Protein AF-A0AAU8CIT9-F1 (afdb_monomer_lite)

pLDDT: mean 82.34, std 17.26, range [36.97, 98.44]

Radius of gyration: 13.92 Å; chains: 1; bounding box: 38×34×29 Å

Organism: NCBI:txid3228851

Secondary structure (DSSP, 8-state):
--HHHHHHHHHHHHT--GGG--------TTS-------TT-SS-TTSTTSHHHHHHHHB-TTSPBPSSPPPGGG--S-HHHHHHHHHT--HHHHHHHH-GGGSTTS-TT--GGG--HHHHHHHHHHHHHHSS--SGGGT-

Structure (mmCIF, N/CA/C/O backbone):
data_AF-A0AAU8CIT9-F1
#
_entry.id   AF-A0AAU8CIT9-F1
#
loop_
_atom_site.group_PDB
_atom_site.id
_atom_site.type_symbol
_atom_site.label_atom_id
_atom_site.label_alt_id
_atom_site.label_comp_id
_atom_site.label_asym_id
_atom_site.label_entity_id
_atom_site.label_seq_id
_atom_site.pdbx_PDB_ins_code
_atom_site.Cartn_x
_atom_site.Cartn_y
_atom_site.Cartn_z
_atom_site.occupancy
_atom_site.B_iso_or_equiv
_atom_site.auth_seq_id
_atom_site.auth_comp_id
_atom_site.auth_asym_id
_atom_site.auth_atom_id
_atom_site.pdbx_PDB_model_num
ATOM 1 N N . MET A 1 1 ? -3.161 -7.199 12.438 1.00 95.06 1 MET A N 1
ATOM 2 C CA . MET A 1 1 ? -3.345 -6.804 11.028 1.00 95.06 1 MET A CA 1
ATOM 3 C C . MET A 1 1 ? -4.750 -6.269 10.818 1.00 95.06 1 MET A C 1
ATOM 5 O O . MET A 1 1 ? -5.698 -6.886 11.288 1.00 95.06 1 MET A O 1
ATOM 9 N N . ASN A 1 2 ? -4.883 -5.124 10.151 1.00 97.50 2 ASN A N 1
ATOM 10 C CA . ASN A 1 2 ? -6.151 -4.494 9.792 1.00 97.50 2 ASN A CA 1
ATOM 11 C C . ASN A 1 2 ? -6.470 -4.790 8.316 1.00 97.50 2 ASN A C 1
ATOM 13 O O . ASN A 1 2 ? -6.082 -4.045 7.417 1.00 97.50 2 ASN A O 1
ATOM 17 N N . VAL A 1 3 ? -7.153 -5.911 8.073 1.00 97.75 3 VAL A N 1
ATOM 18 C CA . VAL A 1 3 ? -7.444 -6.426 6.722 1.00 97.75 3 VAL A CA 1
ATOM 19 C C . VAL A 1 3 ? -8.271 -5.440 5.890 1.00 97.75 3 VAL A C 1
ATOM 21 O O . VAL A 1 3 ? -8.018 -5.285 4.694 1.00 97.75 3 VAL A O 1
ATOM 24 N N . ASP A 1 4 ? -9.210 -4.726 6.512 1.00 97.81 4 ASP A N 1
ATOM 25 C CA . ASP A 1 4 ? -10.036 -3.730 5.822 1.00 97.81 4 ASP A CA 1
ATOM 26 C C . ASP A 1 4 ? -9.192 -2.546 5.342 1.00 97.81 4 ASP A C 1
ATOM 28 O O . ASP A 1 4 ? -9.319 -2.125 4.193 1.00 97.81 4 ASP A O 1
ATOM 32 N N . ALA A 1 5 ? -8.278 -2.046 6.182 1.00 98.06 5 ALA A N 1
ATOM 33 C CA . ALA A 1 5 ? -7.352 -0.978 5.802 1.00 98.06 5 ALA A CA 1
ATOM 34 C C . ALA A 1 5 ? -6.468 -1.374 4.615 1.00 98.06 5 ALA A C 1
ATOM 36 O O . ALA A 1 5 ? -6.310 -0.599 3.671 1.00 98.06 5 ALA A O 1
ATOM 37 N N . ILE A 1 6 ? -5.932 -2.596 4.645 1.00 98.44 6 ILE A N 1
ATOM 38 C CA . ILE A 1 6 ? -5.069 -3.133 3.588 1.00 98.44 6 ILE A CA 1
ATOM 39 C C . ILE A 1 6 ? -5.846 -3.249 2.273 1.00 98.44 6 ILE A C 1
ATOM 41 O O . ILE A 1 6 ? -5.381 -2.775 1.237 1.00 98.44 6 ILE A O 1
ATOM 45 N N . ASN A 1 7 ? -7.059 -3.807 2.305 1.00 98.25 7 ASN A N 1
ATOM 46 C CA . ASN A 1 7 ? -7.905 -3.930 1.118 1.00 98.25 7 ASN A CA 1
ATOM 47 C C . ASN A 1 7 ? -8.368 -2.575 0.567 1.00 98.25 7 ASN A C 1
ATOM 49 O O . ASN A 1 7 ? -8.448 -2.406 -0.652 1.00 98.25 7 ASN A O 1
ATOM 53 N N . ASN A 1 8 ? -8.655 -1.613 1.443 1.00 97.94 8 ASN A N 1
ATOM 54 C CA . ASN A 1 8 ? -9.011 -0.251 1.056 1.00 97.94 8 ASN A CA 1
ATOM 55 C C . ASN A 1 8 ? -7.839 0.465 0.377 1.00 97.94 8 ASN A C 1
ATOM 57 O O . ASN A 1 8 ? -8.030 1.108 -0.656 1.00 97.94 8 ASN A O 1
ATOM 61 N N . LEU A 1 9 ? -6.627 0.322 0.919 1.00 97.12 9 LEU A N 1
ATOM 62 C CA . LEU A 1 9 ? -5.417 0.862 0.306 1.00 97.12 9 LEU A CA 1
ATOM 63 C C . LEU A 1 9 ? -5.133 0.201 -1.045 1.00 97.12 9 LEU A C 1
ATOM 65 O O . LEU A 1 9 ? -4.888 0.909 -2.018 1.00 97.12 9 LEU A O 1
ATOM 69 N N . ALA A 1 10 ? -5.239 -1.128 -1.135 1.00 97.56 10 ALA A N 1
ATOM 70 C CA . ALA A 1 10 ? -5.072 -1.858 -2.391 1.00 97.56 10 ALA A CA 1
ATOM 71 C C . ALA A 1 10 ? -6.048 -1.358 -3.468 1.00 97.56 10 ALA A C 1
ATOM 73 O O . ALA A 1 10 ? -5.630 -0.997 -4.567 1.00 97.56 10 ALA A O 1
ATOM 74 N N . GLY A 1 11 ? -7.338 -1.250 -3.129 1.00 96.62 11 GLY A N 1
ATOM 75 C CA . GLY A 1 11 ? -8.360 -0.737 -4.044 1.00 96.62 11 GLY A CA 1
ATOM 76 C C . GLY A 1 11 ? -8.112 0.708 -4.482 1.00 96.62 11 GLY A C 1
ATOM 77 O O . GLY A 1 11 ? -8.367 1.058 -5.636 1.00 96.62 11 GLY A O 1
ATOM 78 N N . PHE A 1 12 ? -7.575 1.546 -3.589 1.00 94.62 12 PHE A N 1
ATOM 79 C CA . PHE A 1 12 ? -7.178 2.908 -3.933 1.00 94.62 12 PHE A CA 1
ATOM 80 C C . PHE A 1 12 ? -5.988 2.929 -4.902 1.00 94.62 12 PHE A C 1
ATOM 82 O O . PHE A 1 12 ? -6.035 3.648 -5.896 1.00 94.62 12 PHE A O 1
ATOM 89 N N . LEU A 1 13 ? -4.942 2.134 -4.652 1.00 93.12 13 LEU A N 1
ATOM 90 C CA . LEU A 1 13 ? -3.750 2.074 -5.507 1.00 93.12 13 LEU A CA 1
ATOM 91 C C . LEU A 1 13 ? -4.044 1.489 -6.900 1.00 93.12 13 LEU A C 1
ATOM 93 O O . LEU A 1 13 ? -3.440 1.915 -7.883 1.00 93.12 13 LEU A O 1
ATOM 97 N N . GLU A 1 14 ? -5.009 0.574 -7.023 1.00 93.94 14 GLU A N 1
ATOM 98 C CA . GLU A 1 14 ? -5.479 0.055 -8.319 1.00 93.94 14 GLU A CA 1
ATOM 99 C C . GLU A 1 14 ? -6.063 1.162 -9.218 1.00 93.94 14 GLU A C 1
ATOM 101 O O . GLU A 1 14 ? -5.937 1.100 -10.449 1.00 93.94 14 GLU A O 1
ATOM 106 N N . ASN A 1 15 ? -6.685 2.173 -8.596 1.00 89.19 15 ASN A N 1
ATOM 107 C CA . ASN A 1 15 ? -7.490 3.204 -9.249 1.00 89.19 15 ASN A CA 1
ATOM 108 C C . ASN A 1 15 ? -7.258 4.597 -8.638 1.00 89.19 15 ASN A C 1
ATOM 110 O O . ASN A 1 15 ? -8.217 5.280 -8.266 1.00 89.19 15 ASN A O 1
ATOM 114 N N . ILE A 1 16 ? -5.995 5.029 -8.539 1.00 86.88 16 ILE A N 1
ATOM 115 C CA . ILE A 1 16 ? -5.652 6.344 -7.978 1.00 86.88 16 ILE A CA 1
ATOM 116 C C . ILE A 1 16 ? -6.379 7.431 -8.788 1.00 86.88 16 ILE A C 1
ATOM 118 O O . ILE A 1 16 ? -6.125 7.575 -9.988 1.00 86.88 16 ILE A O 1
ATOM 122 N N . PRO A 1 17 ? -7.275 8.227 -8.171 1.00 82.44 17 PRO A N 1
ATOM 123 C CA . PRO A 1 17 ? -7.962 9.292 -8.888 1.00 82.44 17 PRO A CA 1
ATOM 124 C C . PRO A 1 17 ? -6.953 10.301 -9.444 1.00 82.44 17 PRO A C 1
ATOM 126 O O . PRO A 1 17 ? -6.035 10.700 -8.732 1.00 82.44 17 PRO A O 1
ATOM 129 N N . SER A 1 18 ? -7.148 10.787 -10.673 1.00 76.75 18 SER A N 1
ATOM 130 C CA . SER A 1 18 ? -6.198 11.688 -11.358 1.00 76.75 18 SER A CA 1
ATOM 131 C C . SER A 1 18 ? -5.825 12.939 -10.550 1.00 76.75 18 SER A C 1
ATOM 133 O O . SER A 1 18 ? -4.678 13.374 -10.579 1.00 76.75 18 SER A O 1
ATOM 135 N N . ARG A 1 19 ? -6.757 13.472 -9.749 1.00 73.88 19 ARG A N 1
ATOM 136 C CA . ARG A 1 19 ? -6.527 14.592 -8.809 1.00 73.88 19 ARG A CA 1
ATOM 137 C C . ARG A 1 19 ? -5.475 14.308 -7.724 1.00 73.88 19 ARG A C 1
ATOM 139 O O . ARG A 1 19 ? -5.022 15.227 -7.048 1.00 73.88 19 ARG A O 1
ATOM 146 N N . HIS A 1 20 ? -5.139 13.039 -7.520 1.00 71.56 20 HIS A N 1
ATOM 147 C CA . HIS A 1 20 ? -4.133 12.555 -6.587 1.00 71.56 20 HIS A CA 1
ATOM 148 C C . HIS A 1 20 ? -2.897 12.006 -7.317 1.00 71.56 20 HIS A C 1
ATOM 150 O O . HIS A 1 20 ? -2.017 11.481 -6.657 1.00 71.56 20 HIS A O 1
ATOM 156 N N . ASN A 1 21 ? -2.776 12.132 -8.645 1.00 67.38 21 ASN A N 1
ATOM 157 C CA . ASN A 1 21 ? -1.635 11.584 -9.380 1.00 67.38 21 ASN A CA 1
ATOM 158 C C . ASN A 1 21 ? -0.336 12.349 -9.063 1.00 67.38 21 ASN A C 1
ATOM 160 O O . ASN A 1 21 ? 0.008 13.327 -9.723 1.00 67.38 21 ASN A O 1
ATOM 164 N N . ARG A 1 22 ? 0.355 11.909 -8.012 1.00 70.62 22 ARG A N 1
ATOM 165 C CA . ARG A 1 22 ? 1.630 12.453 -7.534 1.00 70.62 22 ARG A CA 1
ATOM 166 C C . ARG A 1 22 ? 2.799 11.514 -7.839 1.00 70.62 22 ARG A C 1
ATOM 168 O O . ARG A 1 22 ? 3.893 11.768 -7.371 1.00 70.62 22 ARG A O 1
ATOM 175 N N . GLY A 1 23 ? 2.571 10.473 -8.640 1.00 76.19 23 GLY A N 1
ATOM 176 C CA . GLY A 1 23 ? 3.520 9.391 -8.904 1.00 76.19 23 GLY A CA 1
ATOM 177 C C . GLY A 1 23 ? 3.573 8.345 -7.791 1.00 76.19 23 GLY A C 1
ATOM 178 O O . GLY A 1 23 ? 2.813 8.404 -6.819 1.00 76.19 23 GLY A O 1
ATOM 179 N N . PHE A 1 24 ? 4.413 7.334 -8.001 1.00 82.69 24 PHE A N 1
ATOM 180 C CA . PHE A 1 24 ? 4.563 6.201 -7.099 1.00 82.69 24 PHE A CA 1
ATOM 181 C C . PHE A 1 24 ? 5.976 5.638 -7.208 1.00 82.69 24 PHE A C 1
ATOM 183 O O . PHE A 1 24 ? 6.440 5.385 -8.317 1.00 82.69 24 PHE A O 1
ATOM 190 N N . ASN A 1 25 ? 6.636 5.442 -6.069 1.00 81.06 25 ASN A N 1
ATOM 191 C CA . ASN A 1 25 ? 8.005 4.947 -6.005 1.00 81.06 25 ASN A CA 1
ATOM 192 C C . ASN A 1 25 ? 8.185 4.054 -4.773 1.00 81.06 25 ASN A C 1
ATOM 194 O O . ASN A 1 25 ? 7.751 4.424 -3.682 1.00 81.06 25 ASN A O 1
ATOM 198 N N . MET A 1 26 ? 8.833 2.904 -4.950 1.00 82.94 26 MET A N 1
ATOM 199 C CA . MET A 1 26 ? 9.191 1.983 -3.869 1.00 82.94 26 MET A CA 1
ATOM 200 C C . MET A 1 26 ? 10.704 1.893 -3.656 1.00 82.94 26 MET A C 1
ATOM 202 O O . MET A 1 26 ? 11.136 1.054 -2.886 1.00 82.94 26 MET A O 1
ATOM 206 N N . GLU A 1 27 ? 11.524 2.709 -4.321 1.00 77.25 27 GLU A N 1
ATOM 207 C CA . GLU A 1 27 ? 12.974 2.745 -4.110 1.00 77.25 27 GLU A CA 1
ATOM 208 C C . GLU A 1 27 ? 13.360 3.579 -2.870 1.00 77.25 27 GLU A C 1
ATOM 210 O O . GLU A 1 27 ? 12.882 4.705 -2.692 1.00 77.25 27 GLU A O 1
ATOM 215 N N . SER A 1 28 ? 14.259 3.044 -2.031 1.00 65.12 28 SER A N 1
ATOM 216 C CA . SER A 1 28 ? 14.819 3.724 -0.852 1.00 65.12 28 SER A CA 1
ATOM 217 C C . SER A 1 28 ? 16.213 4.292 -1.149 1.00 65.12 28 SER A C 1
ATOM 219 O O . SER A 1 28 ? 17.016 3.677 -1.846 1.00 65.12 28 SER A O 1
ATOM 221 N N . TYR A 1 29 ? 16.521 5.477 -0.611 1.00 52.78 29 TYR A N 1
ATOM 222 C CA . TYR A 1 29 ? 17.716 6.267 -0.957 1.00 52.78 29 TYR A CA 1
ATOM 223 C C . TYR A 1 29 ? 18.963 5.942 -0.111 1.00 52.78 29 TYR A C 1
ATOM 225 O O . TYR A 1 29 ? 19.913 6.722 -0.085 1.00 52.78 29 TYR A O 1
ATOM 233 N N . ALA A 1 30 ? 18.988 4.815 0.608 1.00 46.75 30 ALA A N 1
ATOM 234 C CA . ALA A 1 30 ? 20.189 4.397 1.340 1.00 46.75 30 ALA A CA 1
ATOM 235 C C . ALA A 1 30 ? 21.359 3.994 0.405 1.00 46.75 30 ALA A C 1
ATOM 237 O O . ALA A 1 30 ? 22.484 3.815 0.871 1.00 46.75 30 ALA A O 1
ATOM 238 N N . GLY A 1 31 ? 21.116 3.892 -0.909 1.00 40.69 31 GLY A N 1
ATOM 239 C CA . GLY A 1 31 ? 22.123 3.693 -1.952 1.00 40.69 31 GLY A CA 1
ATOM 240 C C . GLY A 1 31 ? 22.615 5.008 -2.570 1.00 40.69 31 GLY A C 1
ATOM 241 O O . GLY A 1 31 ? 21.849 5.938 -2.800 1.00 40.69 31 GLY A O 1
ATOM 242 N N . THR A 1 32 ? 23.921 5.072 -2.829 1.00 36.97 32 THR A N 1
ATOM 243 C CA . THR A 1 32 ? 24.683 6.195 -3.403 1.00 36.97 32 THR A CA 1
ATOM 244 C C . THR A 1 32 ? 23.967 6.979 -4.505 1.00 36.97 32 THR A C 1
ATOM 246 O O . THR A 1 32 ? 23.443 6.405 -5.455 1.00 36.97 32 THR A O 1
ATOM 249 N N . VAL A 1 33 ? 24.046 8.308 -4.390 1.00 41.59 33 VAL A N 1
ATOM 250 C CA . VAL A 1 33 ? 23.492 9.325 -5.294 1.00 41.59 33 VAL A CA 1
ATOM 251 C C . VAL A 1 33 ? 23.992 9.110 -6.731 1.00 41.59 33 VAL A C 1
ATOM 253 O O . VAL A 1 33 ? 25.079 9.558 -7.087 1.00 41.59 33 VAL A O 1
ATOM 256 N N . GLY A 1 34 ? 23.210 8.407 -7.546 1.00 43.44 34 GLY A N 1
ATOM 257 C CA . GLY A 1 34 ? 23.376 8.314 -8.995 1.00 43.44 34 GLY A CA 1
ATOM 258 C C . GLY A 1 34 ? 22.248 9.069 -9.693 1.00 43.44 34 GLY A C 1
ATOM 259 O O . GLY A 1 34 ? 21.113 9.052 -9.228 1.00 43.44 34 GLY A O 1
ATOM 260 N N . GLU A 1 35 ? 22.572 9.781 -10.768 1.00 48.50 35 GLU A N 1
ATOM 261 C CA . GLU A 1 35 ? 21.622 10.517 -11.607 1.00 48.50 35 GLU A CA 1
ATOM 262 C C . GLU A 1 35 ? 20.543 9.580 -12.174 1.00 48.50 35 GLU A C 1
ATOM 264 O O . GLU A 1 35 ? 20.883 8.635 -12.882 1.00 48.50 35 GLU A O 1
ATOM 269 N N . TYR A 1 36 ? 19.251 9.847 -11.934 1.00 48.88 36 TYR A N 1
ATOM 270 C CA . TYR A 1 36 ? 18.177 9.078 -12.576 1.00 48.88 36 TYR A CA 1
ATOM 271 C C . TYR A 1 36 ? 17.027 9.947 -13.092 1.00 48.88 36 TYR A C 1
ATOM 273 O O . TYR A 1 36 ? 16.485 10.813 -12.406 1.00 48.88 36 TYR A O 1
ATOM 281 N N . THR A 1 37 ? 16.669 9.662 -14.344 1.00 41.62 37 THR A N 1
ATOM 282 C CA . THR A 1 37 ? 15.696 10.326 -15.222 1.00 41.62 37 THR A CA 1
ATOM 283 C C . THR A 1 37 ? 14.502 9.412 -15.552 1.00 41.62 37 THR A C 1
ATOM 285 O O . THR A 1 37 ? 13.921 9.511 -16.632 1.00 41.62 37 THR A O 1
ATOM 288 N N . GLU A 1 38 ? 14.121 8.483 -14.667 1.00 50.16 38 GLU A N 1
ATOM 289 C CA . GLU A 1 38 ? 13.063 7.507 -14.981 1.00 50.16 38 GLU A CA 1
ATOM 290 C C . GLU A 1 38 ? 11.632 8.036 -14.737 1.00 50.16 38 GLU A C 1
ATOM 292 O O . GLU A 1 38 ? 11.346 8.784 -13.811 1.00 50.16 38 GLU A O 1
ATOM 297 N N . ALA A 1 39 ? 10.688 7.636 -15.594 1.00 41.91 39 ALA A N 1
ATOM 298 C CA . ALA A 1 39 ? 9.360 8.249 -15.737 1.00 41.91 39 ALA A CA 1
ATOM 299 C C . ALA A 1 39 ? 8.361 8.025 -14.574 1.00 41.91 39 ALA A C 1
ATOM 301 O O . ALA A 1 39 ? 7.218 8.468 -14.674 1.00 41.91 39 ALA A O 1
ATOM 302 N N . ASN A 1 40 ? 8.771 7.382 -13.475 1.00 48.50 40 ASN A N 1
ATOM 303 C CA . ASN A 1 40 ? 7.915 7.098 -12.314 1.00 48.50 40 ASN A CA 1
ATOM 304 C C . ASN A 1 40 ? 8.350 7.804 -11.019 1.00 48.50 40 ASN A C 1
ATOM 306 O O . ASN A 1 40 ? 7.659 7.672 -10.009 1.00 48.50 40 ASN A O 1
ATOM 310 N N . VAL A 1 41 ? 9.427 8.606 -11.029 1.00 48.19 41 VAL A N 1
ATOM 311 C CA . VAL A 1 41 ? 9.850 9.400 -9.857 1.00 48.19 41 VAL A CA 1
ATOM 312 C C . VAL A 1 41 ? 8.940 10.609 -9.628 1.00 48.19 41 VAL A C 1
ATOM 314 O O . VAL A 1 41 ? 9.324 11.770 -9.746 1.00 48.19 41 VAL A O 1
ATOM 317 N N . GLY A 1 42 ? 7.699 10.341 -9.244 1.00 41.31 42 GLY A N 1
ATOM 318 C CA . GLY A 1 42 ? 6.955 11.277 -8.426 1.00 41.31 42 GLY A CA 1
ATOM 319 C C . GLY A 1 42 ? 7.383 11.086 -6.981 1.00 41.31 42 GLY A C 1
ATOM 320 O O . GLY A 1 42 ? 6.831 10.245 -6.293 1.00 41.31 42 GLY A O 1
ATOM 321 N N . PHE A 1 43 ? 8.343 11.906 -6.557 1.00 49.12 43 PHE A N 1
ATOM 322 C CA . PHE A 1 43 ? 8.741 12.145 -5.171 1.00 49.12 43 PHE A CA 1
ATOM 323 C C . PHE A 1 43 ? 9.469 10.986 -4.434 1.00 49.12 43 PHE A C 1
ATOM 325 O O . PHE A 1 43 ? 9.142 9.807 -4.507 1.00 49.12 43 PHE A O 1
ATOM 332 N N . GLN A 1 44 ? 10.549 11.360 -3.742 1.00 52.28 44 GLN A N 1
ATOM 333 C CA . GLN A 1 44 ? 11.591 10.484 -3.170 1.00 52.28 44 GLN A CA 1
ATOM 334 C C . GLN A 1 44 ? 11.183 9.895 -1.799 1.00 52.28 44 GLN A C 1
ATOM 336 O O . GLN A 1 44 ? 10.119 10.235 -1.302 1.00 52.28 44 GLN A O 1
ATOM 341 N N . CYS A 1 45 ? 12.035 9.088 -1.146 1.00 49.78 45 CYS A N 1
ATOM 342 C CA . CYS A 1 45 ? 11.896 8.471 0.203 1.00 49.78 45 CYS A CA 1
ATOM 343 C C . CYS A 1 45 ? 11.508 9.432 1.370 1.00 49.78 45 CYS A C 1
ATOM 345 O O . CYS A 1 45 ? 11.378 9.029 2.518 1.00 49.78 45 CYS A O 1
ATOM 347 N N . LYS A 1 46 ? 11.291 10.723 1.098 1.00 46.84 46 LYS A N 1
ATOM 348 C CA . LYS A 1 46 ? 10.706 11.716 2.020 1.00 46.84 46 LYS A CA 1
ATOM 349 C C . LYS A 1 46 ? 9.271 12.101 1.654 1.00 46.84 46 LYS A C 1
ATOM 351 O O . LYS A 1 46 ? 8.769 13.124 2.110 1.00 46.84 46 LYS A O 1
ATOM 356 N N . SER A 1 47 ? 8.648 11.334 0.771 1.00 56.62 47 SER A N 1
ATOM 357 C CA . SER A 1 47 ? 7.389 11.680 0.141 1.00 56.62 47 SER A CA 1
ATOM 358 C C . SER A 1 47 ? 6.316 10.642 0.364 1.00 56.62 47 SER A C 1
ATOM 360 O O . SER A 1 47 ? 6.552 9.479 0.679 1.00 56.62 47 SER A O 1
ATOM 362 N N . THR A 1 48 ? 5.105 11.091 0.101 1.00 59.44 48 THR A N 1
ATOM 363 C CA . THR A 1 48 ? 3.884 10.320 0.223 1.00 59.44 48 THR A CA 1
ATOM 364 C C . THR A 1 48 ? 3.628 9.336 -0.935 1.00 59.44 48 THR A C 1
ATOM 366 O O . THR A 1 48 ? 2.519 8.818 -1.056 1.00 59.44 48 THR A O 1
ATOM 369 N N . ALA A 1 49 ? 4.622 9.075 -1.791 1.00 76.19 49 ALA A N 1
ATOM 370 C CA . ALA A 1 49 ? 4.448 8.333 -3.041 1.00 76.19 49 ALA A CA 1
ATOM 371 C C . ALA A 1 49 ? 4.620 6.804 -2.935 1.00 76.19 49 ALA A C 1
ATOM 373 O O . ALA A 1 49 ? 4.221 6.097 -3.858 1.00 76.19 49 ALA A O 1
ATOM 374 N N . CYS A 1 50 ? 5.165 6.268 -1.841 1.00 86.50 50 CYS A N 1
ATOM 375 C CA . CYS A 1 50 ? 5.240 4.819 -1.593 1.00 86.50 50 CYS A CA 1
ATOM 376 C C . CYS A 1 50 ? 3.962 4.288 -0.911 1.00 86.50 50 CYS A C 1
ATOM 378 O O . CYS A 1 50 ? 3.060 5.059 -0.573 1.00 86.50 50 CYS A O 1
ATOM 380 N N . ILE A 1 51 ? 3.870 2.975 -0.655 1.00 92.69 51 ILE A N 1
ATOM 381 C CA . ILE A 1 51 ? 2.724 2.380 0.068 1.00 92.69 51 ILE A CA 1
ATOM 382 C C . ILE A 1 51 ? 2.507 3.061 1.429 1.00 92.69 51 ILE A C 1
ATOM 384 O O . ILE A 1 51 ? 1.370 3.413 1.752 1.00 92.69 51 ILE A O 1
ATOM 388 N N . ALA A 1 52 ? 3.574 3.283 2.208 1.00 92.25 52 ALA A N 1
ATOM 389 C CA . ALA A 1 52 ? 3.482 3.918 3.524 1.00 92.25 52 ALA A CA 1
ATOM 390 C C . ALA A 1 52 ? 2.968 5.364 3.428 1.00 92.25 52 ALA A C 1
ATOM 392 O O . ALA A 1 52 ? 2.056 5.774 4.154 1.00 92.25 52 ALA A O 1
ATOM 393 N N . GLY A 1 53 ? 3.489 6.118 2.462 1.00 90.50 53 GLY A N 1
ATOM 394 C CA . GLY A 1 53 ? 3.043 7.468 2.144 1.00 90.50 53 GLY A CA 1
ATOM 395 C C . GLY A 1 53 ? 1.556 7.540 1.794 1.00 90.50 53 GLY A C 1
ATOM 396 O O . GLY A 1 53 ? 0.800 8.317 2.390 1.00 90.50 53 GLY A O 1
ATOM 397 N N . TRP A 1 54 ? 1.116 6.675 0.878 1.00 91.94 54 TRP A N 1
ATOM 398 C CA . TRP A 1 54 ? -0.283 6.568 0.479 1.00 91.94 54 TRP A CA 1
ATOM 399 C C . TRP A 1 54 ? -1.182 6.186 1.650 1.00 91.94 54 TRP A C 1
ATOM 401 O O . TRP A 1 54 ? -2.194 6.854 1.869 1.00 91.94 54 TRP A O 1
ATOM 411 N N . ALA A 1 55 ? -0.795 5.186 2.445 1.00 94.69 55 ALA A N 1
ATOM 412 C CA . ALA A 1 55 ? -1.525 4.777 3.641 1.00 94.69 55 ALA A CA 1
ATOM 413 C C . ALA A 1 55 ? -1.746 5.959 4.598 1.00 94.69 55 ALA A C 1
ATOM 415 O O . ALA A 1 55 ? -2.880 6.231 4.998 1.00 94.69 55 ALA A O 1
ATOM 416 N N . CYS A 1 56 ? -0.689 6.716 4.906 1.00 93.31 56 CYS A N 1
ATOM 417 C CA . CYS A 1 56 ? -0.766 7.860 5.812 1.00 93.31 56 CYS A CA 1
ATOM 418 C C . CYS A 1 56 ? -1.656 8.990 5.285 1.00 93.31 56 CYS A C 1
ATOM 420 O O . CYS A 1 56 ? -2.337 9.658 6.069 1.00 93.31 56 CYS A O 1
ATOM 422 N N . MET A 1 57 ? -1.663 9.214 3.969 1.00 91.00 57 MET A N 1
ATOM 423 C CA . MET A 1 57 ? -2.474 10.260 3.352 1.00 91.00 57 MET A CA 1
ATOM 424 C C . MET A 1 57 ? -3.951 9.903 3.271 1.00 91.00 57 MET A C 1
ATOM 426 O O . MET A 1 57 ? -4.800 10.768 3.496 1.00 91.00 57 MET A O 1
ATOM 430 N N . ILE A 1 58 ? -4.267 8.672 2.873 1.00 93.44 58 ILE A N 1
ATOM 431 C CA . ILE A 1 58 ? -5.618 8.326 2.428 1.00 93.44 58 ILE A CA 1
ATOM 432 C C . ILE A 1 58 ? -6.393 7.500 3.440 1.00 93.44 58 ILE A C 1
ATOM 434 O O . ILE A 1 58 ? -7.609 7.443 3.314 1.00 93.44 58 ILE A O 1
ATOM 438 N N . LEU A 1 59 ? -5.757 6.898 4.446 1.00 96.00 59 LEU A N 1
ATOM 439 C CA . LEU A 1 59 ? -6.469 6.110 5.448 1.00 96.00 59 LEU A CA 1
ATOM 440 C C . LEU A 1 59 ? -6.793 6.930 6.699 1.00 96.00 59 LEU A C 1
ATOM 442 O O . LEU A 1 59 ? -5.964 7.650 7.258 1.00 96.00 59 LEU A O 1
ATOM 446 N N . GLY A 1 60 ? -8.026 6.790 7.176 1.00 94.12 60 GLY A N 1
ATOM 447 C CA . GLY A 1 60 ? -8.440 7.209 8.509 1.00 94.12 60 GLY A CA 1
ATOM 448 C C . GLY A 1 60 ? -7.961 6.232 9.582 1.00 94.12 60 GLY A C 1
ATOM 449 O O . GLY A 1 60 ? -7.534 5.124 9.285 1.00 94.12 60 GLY A O 1
ATOM 450 N N . GLN A 1 61 ? -8.087 6.620 10.854 1.00 90.00 61 GLN A N 1
ATOM 451 C CA . GLN A 1 61 ? -7.643 5.798 11.994 1.00 90.00 61 GLN A CA 1
ATOM 452 C C . GLN A 1 61 ? -8.299 4.409 12.067 1.00 90.00 61 GLN A C 1
ATOM 454 O O . GLN A 1 61 ? -7.742 3.512 12.686 1.00 90.00 61 GLN A O 1
ATOM 459 N N . LYS A 1 62 ? -9.472 4.219 11.447 1.00 89.56 62 LYS A N 1
ATOM 460 C CA . LYS A 1 62 ? -10.159 2.920 11.392 1.00 89.56 62 LYS A CA 1
ATOM 461 C C . LYS A 1 62 ? -9.913 2.173 10.074 1.00 89.56 62 LYS A C 1
ATOM 463 O O . LYS A 1 62 ? -10.588 1.188 9.812 1.00 89.56 62 LYS A O 1
ATOM 468 N N . GLY A 1 63 ? -8.981 2.630 9.233 1.00 90.75 63 GLY A N 1
ATOM 469 C CA . GLY A 1 63 ? -8.658 1.988 7.954 1.00 90.75 63 GLY A CA 1
ATOM 470 C C . GLY A 1 63 ? -9.572 2.354 6.781 1.00 90.75 63 GLY A C 1
ATOM 471 O O . GLY A 1 63 ? -9.435 1.795 5.698 1.00 90.75 63 GLY A O 1
ATOM 472 N N . GLN A 1 64 ? -10.513 3.280 6.958 1.00 95.00 64 GLN A N 1
ATOM 473 C CA . GLN A 1 64 ? -11.382 3.761 5.884 1.00 95.00 64 GLN A CA 1
ATOM 474 C C . GLN A 1 64 ? -10.656 4.758 4.974 1.00 95.00 64 GLN A C 1
ATOM 476 O O . GLN A 1 64 ? -9.890 5.588 5.465 1.00 95.00 64 GLN A O 1
ATOM 481 N N . VAL A 1 65 ? -10.956 4.752 3.672 1.00 93.94 65 VAL A N 1
ATOM 482 C CA . VAL A 1 65 ? -10.453 5.786 2.755 1.00 93.94 65 VAL A CA 1
ATOM 483 C C . VAL A 1 65 ? -11.085 7.139 3.097 1.00 93.94 65 VAL A C 1
ATOM 485 O O . VAL A 1 65 ? -12.305 7.278 3.205 1.00 93.94 65 VAL A O 1
ATOM 488 N N . LEU A 1 66 ? -10.252 8.156 3.280 1.00 92.12 66 LEU A N 1
ATOM 489 C CA . LEU A 1 66 ? -10.658 9.520 3.567 1.00 92.12 66 LEU A CA 1
ATOM 490 C C . LEU A 1 66 ? -11.227 10.186 2.313 1.00 92.12 66 LEU A C 1
ATOM 492 O O . LEU A 1 66 ? -10.694 10.061 1.213 1.00 92.12 66 LEU A O 1
ATOM 496 N N . LYS A 1 67 ? -12.277 10.994 2.499 1.00 89.06 67 LYS A N 1
ATOM 497 C CA . LYS A 1 67 ? -12.851 11.817 1.422 1.00 89.06 67 LYS A CA 1
ATOM 498 C C . LYS A 1 67 ? -11.817 12.782 0.825 1.00 89.06 67 LYS A C 1
ATOM 500 O O . LYS A 1 67 ? -11.810 13.011 -0.386 1.00 89.06 67 LYS A O 1
ATOM 505 N N . ASN A 1 68 ? -10.970 13.333 1.695 1.00 87.00 68 ASN A N 1
ATOM 506 C CA . ASN A 1 68 ? -9.871 14.227 1.362 1.00 87.00 68 ASN A CA 1
ATOM 507 C C . ASN A 1 68 ? -8.577 13.631 1.920 1.00 87.00 68 ASN A C 1
ATOM 509 O O . ASN A 1 68 ? -8.526 13.310 3.108 1.00 87.00 68 ASN A O 1
ATOM 513 N N . ALA A 1 69 ? -7.547 13.518 1.082 1.00 87.69 69 ALA A N 1
ATOM 514 C CA . ALA A 1 69 ? -6.221 13.108 1.530 1.00 87.69 69 ALA A CA 1
ATOM 515 C C . ALA A 1 69 ? -5.664 14.104 2.561 1.00 87.69 69 ALA A C 1
ATOM 517 O O . ALA A 1 69 ? -5.864 15.318 2.427 1.00 87.69 69 ALA A O 1
ATOM 518 N N . ARG A 1 70 ? -4.955 13.596 3.573 1.00 88.12 70 ARG A N 1
ATOM 519 C CA . ARG A 1 70 ? -4.179 14.426 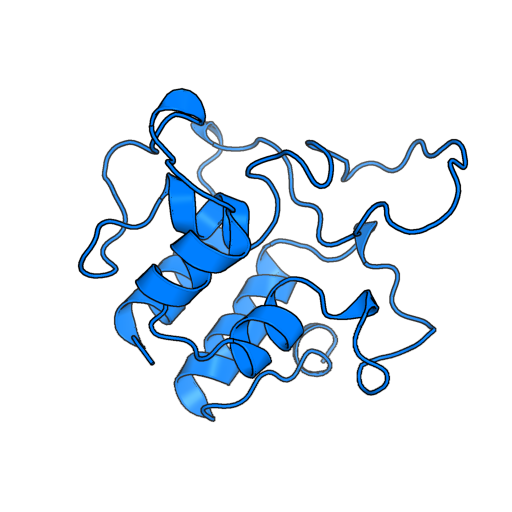4.500 1.00 88.12 70 ARG A CA 1
ATOM 520 C C . ARG A 1 70 ? -3.065 15.148 3.747 1.00 88.12 70 ARG A C 1
ATOM 522 O O . ARG A 1 70 ? -2.536 14.651 2.755 1.00 88.12 70 ARG A O 1
ATOM 529 N N . ARG A 1 71 ? -2.697 16.325 4.241 1.00 85.00 71 ARG A N 1
ATOM 530 C CA . ARG A 1 71 ? -1.457 17.009 3.865 1.00 85.00 71 ARG A CA 1
ATOM 531 C C . ARG A 1 71 ? -0.296 16.397 4.645 1.00 85.00 71 ARG A C 1
ATOM 533 O O . ARG A 1 71 ? -0.495 15.942 5.766 1.00 85.00 71 ARG A O 1
ATOM 540 N N . GLU A 1 72 ? 0.909 16.471 4.092 1.00 81.88 72 GLU A N 1
ATOM 541 C CA . GLU A 1 72 ? 2.136 15.986 4.747 1.00 81.88 72 GLU A CA 1
ATOM 542 C C . GLU A 1 72 ? 2.333 16.610 6.134 1.00 81.88 72 GLU A C 1
ATOM 544 O O . GLU A 1 72 ? 2.635 15.913 7.091 1.00 81.88 72 GLU A O 1
ATOM 549 N N . SER A 1 73 ? 2.015 17.901 6.284 1.00 84.38 73 SER A N 1
ATOM 550 C CA . SER A 1 73 ? 2.078 18.615 7.568 1.00 84.38 73 SER A CA 1
ATOM 551 C C . SER A 1 73 ? 1.112 18.099 8.645 1.00 84.38 73 SER A C 1
ATOM 553 O O . SER A 1 73 ? 1.119 18.617 9.754 1.00 84.38 73 SER A O 1
ATOM 555 N N . GLN A 1 74 ? 0.206 17.178 8.306 1.00 86.00 74 GLN A N 1
ATOM 556 C CA . GLN A 1 74 ? -0.755 16.566 9.231 1.00 86.00 74 GLN A CA 1
ATOM 557 C C . GLN A 1 74 ? -0.350 15.141 9.629 1.00 86.00 74 GLN A C 1
ATOM 559 O O . GLN A 1 74 ? -1.115 14.464 10.313 1.00 86.00 74 GLN A O 1
ATOM 564 N N . ILE A 1 75 ? 0.787 14.654 9.132 1.00 86.94 75 ILE A N 1
ATOM 565 C CA . ILE A 1 75 ? 1.301 13.316 9.404 1.00 86.94 75 ILE A CA 1
ATOM 566 C C . ILE A 1 75 ? 2.426 13.493 10.419 1.00 86.94 75 ILE A C 1
ATOM 568 O O . ILE A 1 75 ? 3.492 14.015 10.104 1.00 86.94 75 ILE A O 1
ATOM 572 N N . GLU A 1 76 ? 2.137 13.131 11.663 1.00 86.31 76 GLU A N 1
ATOM 573 C CA . GLU A 1 76 ? 3.078 13.218 12.777 1.00 86.31 76 GLU A CA 1
ATOM 574 C C . GLU A 1 76 ? 3.787 11.868 12.938 1.00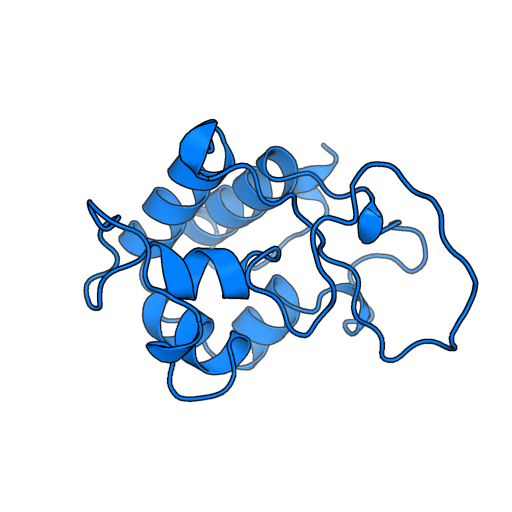 86.31 76 GLU A C 1
ATOM 576 O O . GLU A 1 76 ? 3.127 10.854 13.160 1.00 86.31 76 GLU A O 1
ATOM 581 N N . GLY A 1 77 ? 5.118 11.858 12.826 1.00 85.75 77 GLY A N 1
ATOM 582 C CA . GLY A 1 77 ? 5.946 10.649 12.925 1.00 85.75 77 GLY A CA 1
ATOM 583 C C . GLY A 1 77 ? 6.523 10.181 11.586 1.00 85.75 77 GLY A C 1
ATOM 584 O O . GLY A 1 77 ? 6.369 10.845 10.559 1.00 85.75 77 GLY A O 1
ATOM 585 N N . ALA A 1 78 ? 7.223 9.045 11.610 1.00 86.62 78 ALA A N 1
ATOM 586 C CA . ALA A 1 78 ? 7.731 8.401 10.401 1.00 86.62 78 ALA A CA 1
ATOM 587 C C . ALA A 1 78 ? 6.582 7.743 9.619 1.00 86.62 78 ALA A C 1
ATOM 589 O O . ALA A 1 78 ? 5.673 7.157 10.214 1.00 86.62 78 ALA A O 1
ATOM 590 N N . TYR A 1 79 ? 6.613 7.828 8.287 1.00 87.44 79 TYR A N 1
ATOM 591 C CA . TYR A 1 79 ? 5.537 7.309 7.437 1.00 87.44 79 TYR A CA 1
ATOM 592 C C . TYR A 1 79 ? 5.340 5.804 7.619 1.00 87.44 79 TYR A C 1
ATOM 594 O O . TYR A 1 79 ? 4.207 5.337 7.668 1.00 87.44 79 TYR A O 1
ATOM 602 N N . GLU A 1 80 ? 6.426 5.055 7.756 1.00 88.44 80 GLU A N 1
ATOM 603 C CA . GLU A 1 80 ? 6.457 3.604 7.914 1.00 88.44 80 GLU A CA 1
ATOM 604 C C . GLU A 1 80 ? 5.801 3.191 9.236 1.00 88.44 80 GLU A C 1
ATOM 606 O O . GLU A 1 80 ? 4.976 2.278 9.268 1.00 88.44 80 GLU A O 1
ATOM 611 N N . GLU A 1 81 ? 6.093 3.915 10.319 1.00 90.81 81 GLU A N 1
ATOM 612 C CA . GLU A 1 81 ? 5.493 3.677 11.633 1.00 90.81 81 GLU A CA 1
ATOM 613 C C . GLU A 1 81 ? 3.991 3.989 11.618 1.00 90.81 81 GLU A C 1
ATOM 615 O O . GLU A 1 81 ? 3.163 3.166 12.020 1.00 90.81 81 GLU A O 1
ATOM 620 N N . VAL A 1 82 ? 3.611 5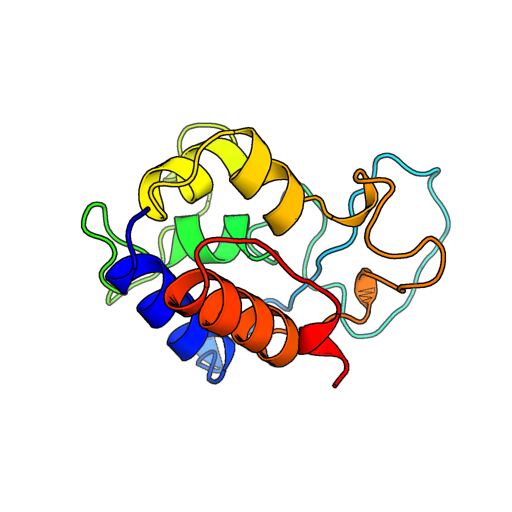.164 11.109 1.00 92.69 82 VAL A N 1
ATOM 621 C CA . VAL A 1 82 ? 2.206 5.586 11.046 1.00 92.69 82 VAL A CA 1
ATOM 622 C C . VAL A 1 82 ? 1.401 4.657 10.133 1.00 92.69 82 VAL A C 1
ATOM 624 O O . VAL A 1 82 ? 0.304 4.230 10.500 1.00 92.69 82 VAL A O 1
ATOM 627 N N . ALA A 1 83 ? 1.936 4.300 8.965 1.00 94.50 83 ALA A N 1
ATOM 628 C CA . ALA A 1 83 ? 1.302 3.372 8.038 1.00 94.50 83 ALA A CA 1
ATOM 629 C C . ALA A 1 83 ? 1.197 1.964 8.624 1.00 94.50 83 ALA A C 1
ATOM 631 O O . ALA A 1 83 ? 0.127 1.360 8.551 1.00 94.50 83 ALA A O 1
ATOM 632 N N . GLY A 1 84 ? 2.265 1.459 9.247 1.00 95.88 84 GLY A N 1
ATOM 633 C CA . GLY A 1 84 ? 2.274 0.166 9.927 1.00 95.88 84 GLY A CA 1
ATOM 634 C C . GLY A 1 84 ? 1.171 0.089 10.979 1.00 95.88 84 GLY A C 1
ATOM 635 O O . GLY A 1 84 ? 0.379 -0.854 10.972 1.00 95.88 84 GLY A O 1
ATOM 636 N N . ASN A 1 85 ? 1.019 1.137 11.791 1.00 95.81 85 ASN A N 1
ATOM 637 C CA . ASN A 1 85 ? -0.058 1.246 12.774 1.00 95.81 85 ASN A CA 1
ATOM 638 C C . ASN A 1 85 ? -1.456 1.273 12.127 1.00 95.81 85 ASN A C 1
ATOM 640 O O . ASN A 1 85 ? -2.352 0.556 12.575 1.00 95.81 85 ASN A O 1
ATOM 644 N N . LEU A 1 86 ? -1.656 2.042 11.049 1.00 96.94 86 LEU A N 1
ATOM 645 C CA . LEU A 1 86 ? -2.938 2.105 10.324 1.00 96.94 86 LEU A CA 1
ATOM 646 C C . LEU A 1 86 ? -3.331 0.756 9.700 1.00 96.94 86 LEU A C 1
ATOM 648 O O . LEU A 1 86 ? -4.504 0.373 9.728 1.00 96.94 86 LEU A O 1
ATOM 652 N N . LEU A 1 87 ? -2.351 0.028 9.161 1.00 97.81 87 LEU A N 1
ATOM 653 C CA . LEU A 1 87 ? -2.516 -1.305 8.577 1.00 97.81 87 LEU A CA 1
ATOM 654 C C . LEU A 1 87 ? -2.480 -2.425 9.636 1.00 97.81 87 LEU A C 1
ATOM 656 O O . LEU A 1 87 ? -2.720 -3.592 9.322 1.00 97.81 87 LEU A O 1
ATOM 660 N N . GLY A 1 88 ? -2.216 -2.094 10.903 1.00 97.44 88 GLY A N 1
ATOM 661 C CA . GLY A 1 88 ? -2.098 -3.042 12.010 1.00 97.44 88 GLY A CA 1
ATOM 662 C C . GLY A 1 88 ? -0.977 -4.069 11.823 1.00 97.44 88 GLY A C 1
ATOM 663 O O . GLY A 1 88 ? -1.164 -5.234 12.189 1.00 97.44 88 GLY A O 1
ATOM 664 N N . LEU A 1 89 ? 0.129 -3.674 11.196 1.00 97.12 89 LEU A N 1
ATOM 665 C CA . LEU A 1 89 ? 1.295 -4.512 10.928 1.00 97.12 89 LEU A CA 1
ATOM 666 C C . LEU A 1 89 ? 2.288 -4.428 12.088 1.00 97.12 89 LEU A C 1
ATOM 668 O O . LEU A 1 89 ? 2.471 -3.374 12.691 1.00 97.12 89 LEU A O 1
ATOM 672 N N . GLY A 1 90 ? 2.940 -5.550 12.392 1.00 95.38 90 GLY A N 1
ATOM 673 C CA . GLY A 1 90 ? 4.126 -5.534 13.247 1.00 95.38 90 GLY A CA 1
ATOM 674 C C . GLY A 1 90 ? 5.326 -4.964 12.491 1.00 95.38 90 GLY A C 1
ATOM 675 O O . GLY A 1 90 ? 5.347 -5.014 11.263 1.00 95.38 90 GLY A O 1
ATOM 676 N N . TYR A 1 91 ? 6.335 -4.488 13.227 1.00 91.31 91 TYR A N 1
ATOM 677 C CA . TYR A 1 91 ? 7.539 -3.854 12.668 1.00 91.31 91 TYR A CA 1
ATOM 678 C C . TYR A 1 91 ? 8.138 -4.630 11.486 1.00 91.31 91 TYR A C 1
ATOM 680 O O . TYR A 1 91 ? 8.319 -4.064 10.419 1.00 91.31 91 TYR A O 1
ATOM 688 N N . ARG A 1 92 ? 8.339 -5.945 11.639 1.00 91.44 92 ARG A N 1
ATOM 689 C CA . ARG A 1 92 ? 8.915 -6.791 10.586 1.00 91.44 92 ARG A CA 1
ATOM 690 C C . ARG A 1 92 ? 8.083 -6.826 9.297 1.00 91.44 92 ARG A C 1
ATOM 692 O O . ARG A 1 92 ? 8.636 -6.661 8.224 1.00 91.44 92 ARG A O 1
ATOM 699 N N . MET A 1 93 ? 6.763 -7.000 9.395 1.00 93.81 93 MET A N 1
ATOM 700 C CA . M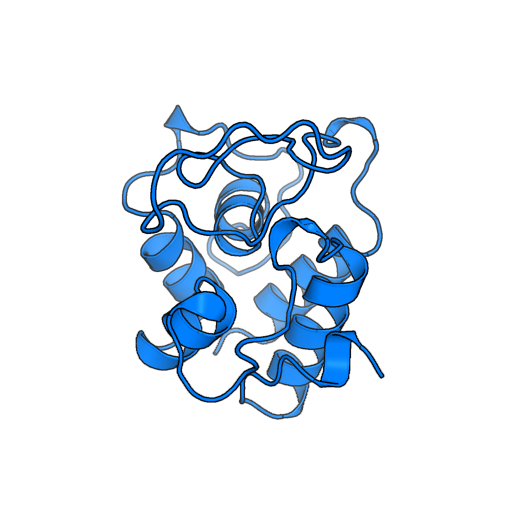ET A 1 93 ? 5.890 -6.983 8.209 1.00 93.81 93 MET A CA 1
ATOM 701 C C . MET A 1 93 ? 5.822 -5.594 7.571 1.00 93.81 93 MET A C 1
ATOM 703 O O . MET A 1 93 ? 5.681 -5.484 6.359 1.00 93.81 93 MET A O 1
ATOM 707 N N . ALA A 1 94 ? 5.870 -4.532 8.380 1.00 93.38 94 ALA A N 1
ATOM 708 C CA . ALA A 1 94 ? 5.919 -3.170 7.863 1.00 93.38 94 ALA A CA 1
ATOM 709 C C . ALA A 1 94 ? 7.224 -2.930 7.088 1.00 93.38 94 ALA A C 1
ATOM 711 O O . ALA A 1 94 ? 7.173 -2.396 5.988 1.00 93.38 94 ALA A O 1
ATOM 712 N N . ASP A 1 95 ? 8.357 -3.386 7.618 1.00 88.75 95 ASP A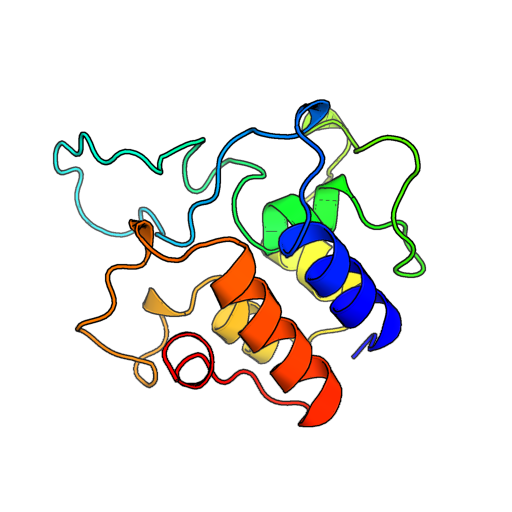 N 1
ATOM 713 C CA . ASP A 1 95 ? 9.668 -3.307 6.969 1.00 88.75 95 ASP A CA 1
ATOM 714 C C . ASP A 1 95 ? 9.707 -4.103 5.651 1.00 88.75 95 ASP A C 1
ATOM 716 O O . ASP A 1 95 ? 10.011 -3.547 4.600 1.00 88.75 95 ASP A O 1
ATOM 720 N N . GLU A 1 96 ? 9.255 -5.361 5.665 1.00 91.00 96 GLU A N 1
ATOM 721 C CA . GLU A 1 96 ? 9.149 -6.205 4.464 1.00 91.00 96 GLU A CA 1
ATOM 722 C C . GLU A 1 96 ? 8.214 -5.592 3.397 1.00 91.00 96 GLU A C 1
ATOM 724 O O . GLU A 1 96 ? 8.438 -5.741 2.193 1.00 91.00 96 GLU A O 1
ATOM 729 N N . LEU A 1 97 ? 7.158 -4.881 3.809 1.00 92.81 97 LEU A N 1
ATOM 730 C CA . LEU A 1 97 ? 6.204 -4.250 2.893 1.00 92.81 97 LEU A CA 1
ATOM 731 C C . LEU A 1 97 ? 6.690 -2.900 2.353 1.00 92.81 97 LEU A C 1
ATOM 733 O O . LEU A 1 97 ? 6.446 -2.588 1.189 1.00 92.81 97 LEU A O 1
ATOM 737 N N . PHE A 1 98 ? 7.293 -2.061 3.191 1.00 90.44 98 PHE A N 1
ATOM 738 C CA . PHE A 1 98 ? 7.617 -0.676 2.842 1.00 90.44 98 PHE A CA 1
ATOM 739 C C . PHE A 1 98 ? 9.049 -0.512 2.343 1.00 90.44 98 PHE A C 1
ATOM 741 O O . PHE A 1 98 ? 9.288 0.332 1.481 1.00 90.44 98 PHE A O 1
ATOM 748 N N . GLU A 1 99 ? 9.966 -1.353 2.816 1.00 85.69 99 GLU A N 1
ATOM 749 C CA . GLU A 1 99 ? 11.386 -1.340 2.467 1.00 85.69 99 GLU A CA 1
ATOM 750 C C . GLU A 1 99 ? 11.874 -2.724 1.988 1.00 85.69 99 GLU A C 1
ATOM 752 O O . GLU A 1 99 ? 12.859 -3.276 2.488 1.00 85.69 99 GLU A O 1
ATOM 757 N N . PRO A 1 100 ? 11.224 -3.325 0.975 1.00 84.38 100 PRO A N 1
ATOM 758 C CA . PRO A 1 100 ? 11.562 -4.677 0.532 1.00 84.38 100 PRO A CA 1
ATOM 759 C C . PRO A 1 100 ? 12.970 -4.804 -0.064 1.00 84.38 100 PRO A C 1
ATOM 761 O O . PRO A 1 100 ? 13.520 -5.902 -0.095 1.00 84.38 100 PRO A O 1
ATOM 764 N N . MET A 1 101 ? 13.580 -3.699 -0.507 1.00 78.62 101 MET A N 1
ATOM 765 C CA . MET A 1 101 ? 14.966 -3.664 -0.989 1.00 78.62 101 MET A CA 1
ATOM 766 C C . MET A 1 101 ? 15.999 -3.883 0.124 1.00 78.62 101 MET A C 1
ATOM 768 O O . MET A 1 101 ? 17.119 -4.303 -0.158 1.00 78.62 101 MET A O 1
ATOM 772 N N . ASN A 1 102 ? 15.629 -3.600 1.375 1.00 76.12 102 ASN A N 1
ATOM 773 C CA . ASN A 1 102 ? 16.483 -3.795 2.544 1.00 76.12 102 ASN A CA 1
ATOM 774 C C . ASN A 1 102 ? 16.391 -5.231 3.086 1.00 76.12 102 ASN A C 1
ATOM 776 O O . ASN A 1 102 ? 17.182 -5.625 3.944 1.00 76.12 102 ASN A O 1
ATOM 780 N N . ASN A 1 103 ? 15.469 -6.033 2.547 1.00 72.62 103 ASN A N 1
ATOM 781 C CA . ASN A 1 103 ? 15.234 -7.407 2.950 1.00 72.62 103 ASN A CA 1
ATOM 782 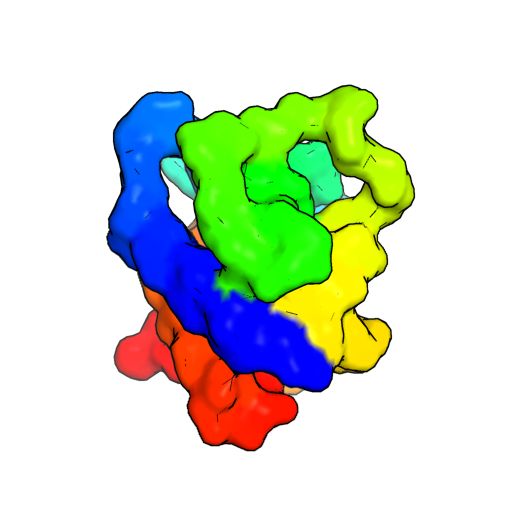C C . ASN A 1 103 ? 15.857 -8.382 1.941 1.00 72.62 103 ASN A C 1
ATOM 784 O O . ASN A 1 103 ? 15.583 -8.357 0.743 1.00 72.62 103 ASN A O 1
ATOM 788 N N . SER A 1 104 ? 16.706 -9.281 2.439 1.00 56.22 104 SER A N 1
ATOM 789 C CA . SER A 1 104 ? 17.548 -10.177 1.632 1.00 56.22 104 SER A CA 1
ATOM 790 C C . SER A 1 104 ? 16.792 -11.252 0.835 1.00 56.22 104 SER A C 1
ATOM 792 O O . SER A 1 104 ? 17.419 -11.962 0.049 1.00 56.22 104 SER A O 1
ATOM 794 N N . CYS A 1 105 ? 15.474 -11.385 1.015 1.00 53.16 105 CYS A N 1
ATOM 795 C CA . CYS A 1 105 ? 14.680 -12.486 0.460 1.00 53.16 105 CYS A CA 1
ATOM 796 C C . CYS A 1 105 ? 13.942 -12.162 -0.852 1.00 53.16 105 CYS A C 1
ATOM 798 O O . CYS A 1 105 ? 13.582 -13.094 -1.559 1.00 53.16 105 CYS A O 1
ATOM 800 N N . THR A 1 106 ? 13.734 -10.892 -1.219 1.00 56.44 106 THR A N 1
ATOM 801 C CA . THR A 1 106 ? 12.812 -10.495 -2.313 1.00 56.44 106 THR A CA 1
ATOM 802 C C . THR A 1 106 ? 13.490 -9.812 -3.509 1.00 56.44 106 THR A C 1
ATOM 804 O O . THR A 1 106 ? 12.904 -8.961 -4.167 1.00 56.44 106 THR A O 1
ATOM 807 N N . ALA A 1 107 ? 14.693 -10.287 -3.845 1.00 53.47 107 ALA A N 1
ATOM 808 C CA . ALA A 1 107 ? 15.414 -10.081 -5.107 1.00 53.47 107 ALA A CA 1
ATOM 809 C C . ALA A 1 107 ? 16.361 -8.871 -5.195 1.00 53.47 107 ALA A C 1
ATOM 811 O O . ALA A 1 107 ? 15.968 -7.719 -5.368 1.00 53.47 107 ALA A O 1
ATOM 812 N N . LEU A 1 108 ? 17.651 -9.207 -5.276 1.00 57.31 108 LEU A N 1
ATOM 813 C CA . LEU A 1 108 ? 18.749 -8.352 -5.742 1.00 57.31 108 LEU A CA 1
ATOM 814 C C . LEU A 1 108 ? 18.552 -7.817 -7.184 1.00 57.31 108 LEU A C 1
ATOM 816 O O . LEU A 1 108 ? 19.370 -7.030 -7.648 1.00 57.31 108 LEU A O 1
ATOM 820 N N . GLU A 1 109 ? 17.491 -8.228 -7.892 1.00 71.56 109 GLU A N 1
ATOM 821 C CA . GLU A 1 109 ? 17.247 -7.913 -9.310 1.00 71.56 109 GLU A CA 1
ATOM 822 C C . GLU A 1 109 ? 15.958 -7.110 -9.575 1.00 71.56 109 GLU A C 1
ATOM 824 O O . GLU A 1 109 ? 15.686 -6.743 -10.721 1.00 71.56 109 GLU A O 1
ATOM 829 N N . VAL A 1 110 ? 15.151 -6.801 -8.552 1.00 80.19 110 VAL A N 1
ATOM 830 C CA . VAL A 1 110 ? 13.951 -5.971 -8.749 1.00 80.19 110 VAL A CA 1
ATOM 831 C C . VAL A 1 110 ? 14.347 -4.500 -8.835 1.00 80.19 110 VAL A C 1
ATOM 833 O O . VAL A 1 110 ? 14.925 -3.930 -7.912 1.00 80.19 110 VAL A O 1
ATOM 836 N N . ASN A 1 111 ? 13.976 -3.853 -9.940 1.00 83.50 111 ASN A N 1
ATOM 837 C CA . ASN A 1 111 ? 14.047 -2.401 -10.044 1.00 83.50 111 ASN A CA 1
ATOM 838 C C . ASN A 1 111 ? 12.840 -1.769 -9.321 1.00 83.50 111 ASN A C 1
ATOM 840 O O . ASN A 1 111 ? 11.758 -1.614 -9.895 1.00 83.50 111 ASN A O 1
ATOM 844 N N . TRP A 1 112 ? 13.040 -1.410 -8.051 1.00 83.38 112 TRP A N 1
ATOM 845 C CA . TRP A 1 112 ? 12.009 -0.867 -7.161 1.00 83.38 112 TRP A CA 1
ATOM 846 C C . TRP A 1 112 ? 11.416 0.475 -7.619 1.00 83.38 112 TRP A C 1
ATOM 848 O O . TRP A 1 112 ? 10.267 0.772 -7.287 1.00 83.38 112 TRP A O 1
ATOM 858 N N . SER A 1 113 ? 12.127 1.246 -8.449 1.00 78.88 113 SER A N 1
ATOM 859 C CA . SER A 1 113 ? 11.609 2.492 -9.036 1.00 78.88 113 SER A CA 1
ATOM 860 C C . SER A 1 113 ? 10.557 2.247 -10.132 1.00 78.88 113 SER A C 1
ATOM 862 O O . SER A 1 113 ? 9.769 3.132 -10.474 1.00 78.88 113 SER A O 1
ATOM 864 N N . LYS A 1 114 ? 10.507 1.022 -10.678 1.00 83.12 114 LYS A N 1
ATOM 865 C CA . LYS A 1 114 ? 9.553 0.603 -11.720 1.00 83.12 114 LYS A CA 1
ATOM 866 C C . LYS A 1 114 ? 8.323 -0.105 -11.174 1.00 83.12 114 LYS A C 1
ATOM 868 O O . LYS A 1 114 ? 7.401 -0.373 -11.945 1.00 83.12 114 LYS A O 1
ATOM 873 N N . VAL A 1 115 ? 8.280 -0.386 -9.872 1.00 86.75 115 VAL A N 1
ATOM 874 C CA . VAL A 1 115 ? 7.092 -0.956 -9.235 1.00 86.75 115 VAL A CA 1
ATOM 875 C C . VAL A 1 115 ? 5.937 0.028 -9.372 1.00 86.75 115 VAL A C 1
ATOM 877 O O . VAL A 1 115 ? 6.029 1.189 -8.989 1.00 86.75 115 VAL A O 1
ATOM 880 N N . THR A 1 116 ? 4.830 -0.443 -9.930 1.00 89.69 116 THR A N 1
ATOM 881 C CA . THR A 1 116 ? 3.628 0.365 -10.154 1.00 89.69 116 THR A CA 1
ATOM 882 C C . THR A 1 116 ? 2.658 0.285 -8.967 1.00 89.69 116 THR A C 1
ATOM 884 O O . THR A 1 116 ? 2.656 -0.712 -8.237 1.00 89.69 116 THR A O 1
ATOM 887 N N . PRO A 1 117 ? 1.725 1.248 -8.820 1.00 91.31 117 PRO A N 1
ATOM 888 C CA . PRO A 1 117 ? 0.655 1.160 -7.822 1.00 91.31 117 PRO A CA 1
ATOM 889 C C . PRO A 1 117 ? -0.153 -0.141 -7.894 1.00 91.31 117 PRO A C 1
ATOM 891 O O . PRO A 1 117 ? -0.512 -0.714 -6.870 1.00 91.31 117 PRO A O 1
ATOM 894 N N . ARG A 1 118 ? -0.418 -0.644 -9.108 1.00 93.62 118 ARG A N 1
ATOM 895 C CA . ARG A 1 118 ? -1.170 -1.893 -9.316 1.00 93.62 118 ARG A CA 1
ATOM 896 C C . ARG A 1 118 ? -0.400 -3.121 -8.844 1.00 93.62 118 ARG A C 1
ATOM 898 O O . ARG A 1 118 ? -1.003 -4.044 -8.311 1.00 93.62 118 ARG A O 1
ATOM 905 N N . GLN A 1 119 ? 0.916 -3.131 -9.022 1.00 94.19 119 GLN A N 1
ATOM 906 C CA . GLN A 1 119 ? 1.779 -4.194 -8.509 1.00 94.19 119 GLN A CA 1
ATOM 907 C C . GLN A 1 119 ? 1.820 -4.183 -6.981 1.00 94.19 119 GLN A C 1
ATOM 909 O O . GLN A 1 119 ? 1.579 -5.214 -6.362 1.00 94.19 119 GLN A O 1
ATOM 914 N N . ALA A 1 120 ? 2.000 -3.011 -6.373 1.00 94.44 120 ALA A N 1
ATOM 915 C CA . ALA A 1 120 ? 1.903 -2.855 -4.925 1.00 94.44 120 ALA A CA 1
ATOM 916 C C . ALA A 1 120 ? 0.526 -3.281 -4.381 1.00 94.44 120 ALA A C 1
ATOM 918 O O . ALA A 1 120 ? 0.432 -3.933 -3.342 1.00 94.44 120 ALA A O 1
ATOM 919 N N . ALA A 1 121 ? -0.555 -2.983 -5.108 1.00 96.75 121 ALA A N 1
ATOM 920 C CA . ALA A 1 121 ? -1.888 -3.445 -4.745 1.00 96.75 121 ALA A CA 1
ATOM 921 C C . ALA A 1 121 ? -2.009 -4.976 -4.752 1.00 96.75 121 ALA A C 1
ATOM 923 O O . ALA A 1 121 ? -2.607 -5.518 -3.825 1.00 96.75 121 ALA A O 1
ATOM 924 N N . LYS A 1 122 ? -1.412 -5.690 -5.722 1.00 97.19 122 LYS A N 1
ATOM 925 C CA . LYS A 1 122 ? -1.378 -7.167 -5.711 1.00 97.19 122 LYS A CA 1
ATOM 926 C C . LYS A 1 122 ? -0.751 -7.706 -4.420 1.00 97.19 122 LYS A C 1
ATOM 928 O O . LYS A 1 122 ? -1.322 -8.607 -3.810 1.00 97.19 122 LYS A O 1
ATOM 933 N N . VAL A 1 123 ? 0.359 -7.116 -3.973 1.00 97.00 123 VAL A N 1
ATOM 934 C CA . VAL A 1 123 ? 1.035 -7.498 -2.718 1.00 97.00 123 VAL A CA 1
ATOM 935 C C . VAL A 1 123 ? 0.146 -7.232 -1.510 1.00 97.00 123 VAL A C 1
ATOM 937 O O . VAL A 1 123 ? -0.028 -8.108 -0.672 1.00 97.00 123 VAL A O 1
ATOM 940 N N . LEU A 1 124 ? -0.510 -6.070 -1.444 1.00 98.31 124 LEU A N 1
ATOM 941 C CA . LEU A 1 124 ? -1.468 -5.769 -0.374 1.00 98.31 124 LEU A CA 1
ATOM 942 C C . LEU A 1 124 ? -2.645 -6.758 -0.354 1.00 98.31 124 LEU A C 1
ATOM 944 O O . LEU A 1 124 ? -3.065 -7.197 0.714 1.00 98.31 124 LEU A O 1
ATOM 948 N N . ARG A 1 125 ? -3.177 -7.148 -1.520 1.00 98.44 125 ARG A N 1
ATOM 949 C CA . ARG A 1 125 ? -4.237 -8.168 -1.617 1.00 98.44 125 ARG A CA 1
ATOM 950 C C . ARG A 1 125 ? -3.753 -9.530 -1.135 1.00 98.44 125 ARG A C 1
ATOM 952 O O . ARG A 1 125 ? -4.503 -10.224 -0.449 1.00 98.44 125 ARG A O 1
ATOM 959 N N . HIS A 1 126 ? -2.525 -9.906 -1.486 1.00 97.88 126 HIS A N 1
ATOM 960 C CA . HIS A 1 126 ? -1.910 -11.127 -0.986 1.00 97.88 126 HIS A CA 1
ATOM 961 C C . HIS A 1 126 ? -1.760 -11.065 0.537 1.00 97.88 126 HIS A C 1
ATOM 963 O O . HIS A 1 126 ? -2.286 -11.938 1.217 1.00 97.88 126 HIS A O 1
ATOM 969 N N . LEU A 1 127 ? -1.181 -9.991 1.077 1.00 98.00 127 LEU A N 1
ATOM 970 C CA . LEU A 1 127 ? -1.028 -9.771 2.516 1.00 98.00 127 LEU A CA 1
ATOM 971 C C . LEU A 1 127 ? -2.362 -9.866 3.264 1.00 98.00 127 LEU A C 1
ATOM 973 O O . LEU A 1 127 ? -2.464 -10.561 4.271 1.00 98.00 127 LEU A O 1
ATOM 977 N N . ALA A 1 128 ? -3.418 -9.236 2.746 1.00 98.19 128 ALA A N 1
ATOM 978 C CA . ALA A 1 128 ? -4.757 -9.321 3.324 1.00 98.19 128 ALA A CA 1
ATOM 979 C C . ALA A 1 128 ? -5.315 -10.757 3.367 1.00 98.19 128 ALA A C 1
ATOM 981 O O . ALA A 1 128 ? -6.117 -11.070 4.246 1.00 98.19 128 ALA A O 1
ATOM 982 N N . LYS A 1 129 ? -4.923 -11.612 2.414 1.00 98.25 129 LYS A N 1
ATOM 983 C CA . LYS A 1 129 ? -5.413 -12.988 2.264 1.00 98.25 129 LYS A CA 1
ATOM 984 C C . LYS A 1 129 ? -4.559 -14.015 3.015 1.00 98.25 129 LYS A C 1
ATOM 986 O O . LYS A 1 129 ? -5.119 -14.915 3.632 1.00 98.25 129 LYS A O 1
ATOM 991 N N . ALA A 1 130 ? -3.240 -13.913 2.905 1.00 97.31 130 ALA A N 1
ATOM 992 C CA . ALA A 1 130 ? -2.273 -14.894 3.393 1.00 97.31 130 ALA A CA 1
ATOM 993 C C . ALA A 1 130 ? -1.689 -14.522 4.763 1.00 97.31 130 ALA A C 1
ATOM 995 O O . ALA A 1 130 ? -1.265 -15.401 5.504 1.00 97.31 130 ALA A O 1
ATOM 996 N N . GLY A 1 131 ? -1.719 -13.237 5.135 1.00 97.00 131 GLY A N 1
ATOM 997 C CA . GLY A 1 131 ? -1.140 -12.755 6.389 1.00 97.00 131 GLY A CA 1
ATOM 998 C C . GLY A 1 131 ? 0.378 -12.581 6.363 1.00 97.00 131 GLY A C 1
ATOM 999 O O . GLY A 1 131 ? 0.958 -12.324 7.414 1.00 97.00 131 GLY A O 1
ATOM 1000 N N . GLU A 1 132 ? 1.000 -12.681 5.189 1.00 95.69 132 GLU A N 1
ATOM 1001 C CA . GLU A 1 132 ? 2.435 -12.495 4.974 1.00 95.69 132 GLU A CA 1
ATOM 1002 C C . GLU A 1 132 ? 2.703 -11.577 3.777 1.00 95.69 132 GLU A C 1
ATOM 1004 O O . GLU A 1 132 ? 1.854 -11.410 2.897 1.00 95.69 132 GLU A O 1
ATOM 1009 N N . VAL A 1 133 ? 3.864 -10.922 3.780 1.00 94.62 133 VAL A N 1
ATOM 1010 C CA . VAL A 1 133 ? 4.299 -10.076 2.668 1.00 94.62 133 VAL A CA 1
ATOM 1011 C C . VAL A 1 133 ? 5.032 -10.951 1.662 1.00 94.62 133 VAL A C 1
ATOM 1013 O O . VAL A 1 133 ? 6.059 -11.539 1.983 1.00 94.62 133 VAL A O 1
ATOM 1016 N N . ASP A 1 134 ? 4.525 -10.986 0.434 1.00 93.75 134 ASP A N 1
ATOM 1017 C CA . ASP A 1 134 ? 5.168 -11.657 -0.692 1.00 93.75 134 ASP A CA 1
ATOM 1018 C C . ASP A 1 134 ? 5.182 -10.701 -1.887 1.00 93.75 134 ASP A C 1
ATOM 1020 O O . ASP A 1 134 ? 4.130 -10.317 -2.403 1.00 93.75 134 ASP A O 1
ATOM 1024 N N . TRP A 1 135 ? 6.377 -10.278 -2.301 1.00 92.19 135 TRP A N 1
ATOM 1025 C CA . TRP A 1 135 ? 6.563 -9.378 -3.438 1.00 92.19 135 TRP A CA 1
ATOM 1026 C C . TRP A 1 135 ? 6.635 -10.104 -4.784 1.00 92.19 135 TRP A C 1
ATOM 1028 O O . TRP A 1 135 ? 6.463 -9.453 -5.815 1.00 92.19 135 TRP A O 1
ATOM 1038 N N . GLU A 1 136 ? 6.808 -11.427 -4.823 1.00 91.69 136 GLU A N 1
ATOM 1039 C CA . GLU A 1 136 ? 6.843 -12.181 -6.082 1.00 91.69 136 GLU A CA 1
ATOM 1040 C C . GLU A 1 136 ? 5.490 -12.114 -6.807 1.00 91.69 136 GLU A C 1
ATOM 1042 O O . GLU A 1 136 ? 5.429 -11.970 -8.032 1.00 91.69 136 GLU A O 1
ATOM 1047 N N . VAL A 1 137 ? 4.384 -12.079 -6.053 1.00 93.31 137 VAL A N 1
ATOM 1048 C CA . VAL A 1 137 ? 3.021 -11.961 -6.606 1.00 93.31 137 VAL A CA 1
ATOM 1049 C C . VAL A 1 137 ? 2.780 -10.672 -7.390 1.00 93.31 137 VAL A C 1
ATOM 1051 O O . VAL A 1 137 ? 1.839 -10.599 -8.182 1.00 93.31 137 VAL A O 1
ATOM 1054 N N . ALA A 1 138 ? 3.599 -9.636 -7.188 1.00 91.44 138 ALA A N 1
ATOM 1055 C CA . ALA A 1 138 ? 3.516 -8.413 -7.976 1.00 91.44 138 ALA A CA 1
ATOM 1056 C C . ALA A 1 138 ? 3.821 -8.675 -9.461 1.00 91.44 138 ALA A C 1
ATOM 1058 O O . ALA A 1 138 ? 3.247 -8.017 -10.339 1.00 91.44 138 ALA A O 1
ATOM 1059 N N . PHE A 1 139 ? 4.706 -9.634 -9.731 1.00 88.06 139 PHE A N 1
ATOM 1060 C CA . PHE A 1 139 ? 5.303 -9.887 -11.041 1.00 88.06 139 PHE A CA 1
ATOM 1061 C C . PHE A 1 139 ? 4.760 -11.142 -11.736 1.00 88.06 139 PHE A C 1
ATOM 1063 O O . PHE A 1 139 ? 5.070 -11.356 -12.907 1.00 88.06 139 PHE A O 1
ATOM 1070 N N . ALA A 1 140 ? 3.920 -11.914 -11.042 1.00 82.50 140 ALA A N 1
ATOM 1071 C CA . ALA A 1 140 ? 3.120 -12.997 -11.610 1.00 82.50 140 ALA A CA 1
ATOM 1072 C C . ALA A 1 140 ? 1.903 -12.502 -12.419 1.00 82.50 140 ALA A C 1
ATOM 1074 O O . ALA A 1 140 ? 1.371 -11.388 -12.145 1.00 82.50 140 ALA A O 1
#

Foldseek 3Di:
DQLLLLLQLLVCLQCPDPVRCLFAFLDADPDDDDDDDDPRPSDYLLALRYSLSSSQFQQDQNSHGDPGGDDPVVRPDRSLVSSCNSNVHDPVQSCCLRPVVVPPPQDPPDPRRPQGSNLSSQQSNCCSVVVHGDSVSSVD

Sequence (140 aa):
MNVDAINNLAGFLENIPSRHNRGFNMESYAGTVGEYTEANVGFQCKSTACIAGWACMILGQKGQVLKNARRESQIEGAYEEVAGNLLGLGYRMADELFEPMNNSCTALEVNWSKVTPRQAAKVLRHLAKAGEVDWEVAFA